Protein AF-A0A7R9KPA0-F1 (afdb_monomer)

Nearest PDB structures (foldseek):
  1k8q-assembly2_B  TM=8.769E-01  e=1.859E-04  Canis lupus familiaris
  6v7n-assembly1_A  TM=8.836E-01  e=4.434E-03  Homo sapiens
  6uh8-assembly1_A  TM=6.939E-01  e=1.800E+00  Petunia x hybrida
  5z7w-assembly1_A  TM=7.682E-01  e=2.204E+00  Striga hermonthica
  5z9h-assembly1_A  TM=7.444E-01  e=2.698E+00  Arabidopsis thaliana

Radius of gyration: 17.91 Å; Cα contacts (8 Å, |Δi|>4): 117; chains: 1; bounding box: 43×28×47 Å

Secondary structure (DSSP, 8-state):
---HHHHHHHHHH---SSSS-HHHHHHHHHH------HHHHHHHHHHHHH-S-BPP--HHHHHHHHHSSSSPPBP-GGG---S--B--EETT-SSS-HHHHHHHHHHSSSPPB---EE-

Organism: NCBI:txid1979941

Structure (mmCIF, N/CA/C/O backbone):
data_AF-A0A7R9KPA0-F1
#
_entry.id   AF-A0A7R9KPA0-F1
#
loop_
_atom_site.group_PDB
_atom_site.id
_atom_site.type_symbol
_atom_site.label_atom_id
_atom_site.label_alt_id
_atom_site.label_comp_id
_atom_site.label_asym_id
_atom_site.label_entity_id
_atom_site.label_seq_id
_atom_site.pdbx_PDB_ins_code
_atom_site.Cartn_x
_atom_site.Cartn_y
_atom_site.Cartn_z
_atom_site.occupancy
_atom_site.B_iso_or_equiv
_atom_site.auth_seq_id
_atom_site.auth_comp_id
_atom_site.auth_asym_id
_atom_site.auth_atom_id
_atom_site.pdbx_PDB_model_num
ATOM 1 N N . MET A 1 1 ? 22.920 8.279 -19.395 1.00 43.22 1 MET A N 1
ATOM 2 C CA . MET A 1 1 ? 23.572 8.209 -18.068 1.00 43.22 1 MET A CA 1
ATOM 3 C C . MET A 1 1 ? 22.538 7.709 -17.075 1.00 43.22 1 MET A C 1
ATOM 5 O O . MET A 1 1 ? 21.472 8.298 -17.030 1.00 43.22 1 MET A O 1
ATOM 9 N N . GLN A 1 2 ? 22.801 6.627 -16.335 1.00 60.22 2 GLN A N 1
ATOM 10 C CA . GLN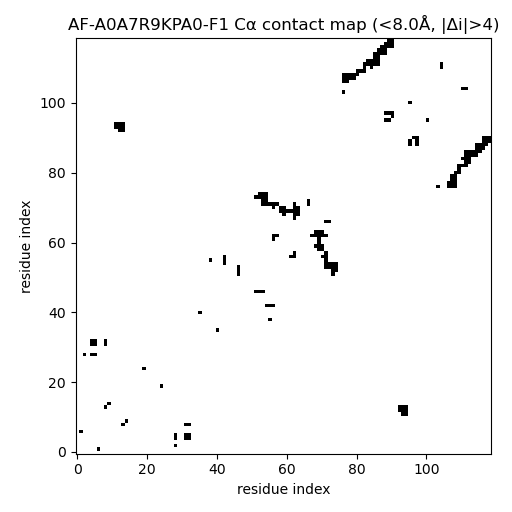 A 1 2 ? 21.875 6.159 -15.295 1.00 60.22 2 GLN A CA 1
ATOM 11 C C . GLN A 1 2 ? 21.988 7.059 -14.063 1.00 60.22 2 GLN A C 1
ATOM 13 O O . GLN A 1 2 ? 22.969 6.977 -13.320 1.00 60.22 2 GLN A O 1
ATOM 18 N N . GLY A 1 3 ? 21.013 7.949 -13.885 1.00 72.25 3 GLY A N 1
ATOM 19 C CA . GLY A 1 3 ? 20.965 8.870 -12.752 1.00 72.25 3 GLY A CA 1
ATOM 20 C C . GLY A 1 3 ? 20.733 8.145 -11.423 1.00 72.25 3 GLY A C 1
ATOM 21 O O . GLY A 1 3 ? 20.195 7.039 -11.373 1.00 72.25 3 GLY A O 1
ATOM 22 N N . PHE A 1 4 ? 21.111 8.786 -10.317 1.00 79.00 4 PHE A N 1
ATOM 23 C CA . PHE A 1 4 ? 20.808 8.307 -8.962 1.00 79.00 4 PHE A CA 1
ATOM 24 C C . PHE A 1 4 ? 19.298 8.076 -8.757 1.00 79.00 4 PHE A C 1
ATOM 26 O O . PHE A 1 4 ? 18.896 7.037 -8.235 1.00 79.00 4 PHE A O 1
ATOM 33 N N . CYS A 1 5 ? 18.465 8.989 -9.268 1.00 77.44 5 CYS A N 1
ATOM 34 C CA . CYS A 1 5 ? 17.003 8.892 -9.258 1.00 77.44 5 CYS A CA 1
ATOM 35 C C . CYS A 1 5 ? 16.483 7.614 -9.925 1.00 77.44 5 CYS A C 1
ATOM 37 O O . CYS A 1 5 ? 15.619 6.938 -9.372 1.00 77.44 5 CYS A O 1
ATOM 39 N N . GLN A 1 6 ? 17.063 7.241 -11.067 1.00 78.88 6 GLN A N 1
ATOM 40 C CA . GLN A 1 6 ? 16.691 6.034 -11.800 1.00 78.88 6 GLN A CA 1
ATOM 41 C C . GLN A 1 6 ? 16.940 4.770 -10.976 1.00 78.88 6 GLN A C 1
ATOM 43 O O . GLN A 1 6 ? 16.103 3.872 -10.923 1.00 78.88 6 GLN A O 1
ATOM 48 N N . LYS A 1 7 ? 18.090 4.712 -10.296 1.00 82.19 7 LYS A N 1
ATOM 49 C CA . LYS A 1 7 ? 18.447 3.575 -9.441 1.00 82.19 7 LYS A CA 1
ATOM 50 C C . LYS A 1 7 ? 17.499 3.450 -8.252 1.00 82.19 7 LYS A C 1
ATOM 52 O O . LYS A 1 7 ? 17.102 2.337 -7.928 1.00 82.19 7 LYS A O 1
ATOM 57 N N . ILE A 1 8 ? 17.106 4.570 -7.640 1.00 81.75 8 ILE A N 1
ATOM 58 C CA . ILE A 1 8 ? 16.093 4.575 -6.573 1.00 81.75 8 ILE A CA 1
ATOM 59 C C . ILE A 1 8 ? 14.754 4.068 -7.106 1.00 81.75 8 ILE A C 1
ATOM 61 O O . ILE A 1 8 ? 14.144 3.199 -6.489 1.00 81.75 8 ILE A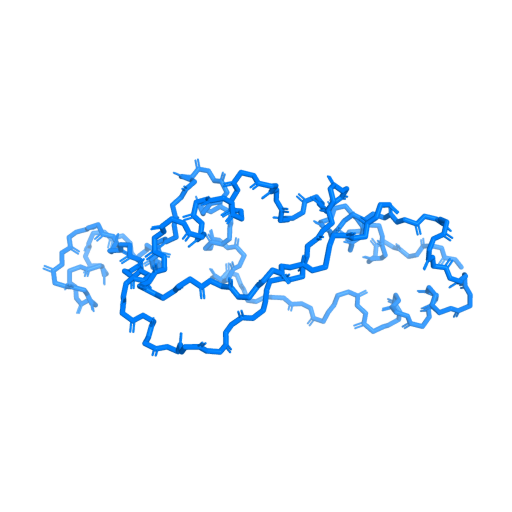 O 1
ATOM 65 N N . PHE A 1 9 ? 14.310 4.588 -8.252 1.00 81.38 9 PHE A N 1
ATOM 66 C CA . PHE A 1 9 ? 13.045 4.189 -8.859 1.00 81.38 9 PHE A CA 1
ATOM 67 C C . PHE A 1 9 ? 12.998 2.675 -9.103 1.00 81.38 9 PHE A C 1
ATOM 69 O O . PHE A 1 9 ? 12.059 2.015 -8.666 1.00 81.38 9 PHE A O 1
ATOM 76 N N . TYR A 1 10 ? 14.046 2.105 -9.697 1.00 83.06 10 TYR A N 1
ATOM 77 C CA . TYR A 1 10 ? 14.125 0.662 -9.933 1.00 83.06 10 TYR A CA 1
ATOM 78 C C . TYR A 1 10 ? 14.291 -0.184 -8.684 1.00 83.06 10 TYR A C 1
ATOM 80 O O . TYR A 1 10 ? 13.779 -1.299 -8.648 1.00 83.06 10 TYR A O 1
ATOM 88 N N . ALA A 1 11 ? 14.974 0.319 -7.659 1.00 84.38 11 ALA A N 1
ATOM 89 C CA . ALA A 1 11 ? 15.080 -0.396 -6.395 1.00 84.38 11 ALA A CA 1
ATOM 90 C C . ALA A 1 11 ? 13.713 -0.549 -5.706 1.00 84.38 11 ALA A C 1
ATOM 92 O O . ALA A 1 11 ? 13.492 -1.542 -5.021 1.00 84.38 11 ALA A O 1
ATOM 93 N N . ILE A 1 12 ? 12.807 0.418 -5.891 1.00 80.81 12 ILE A N 1
ATOM 94 C CA . ILE A 1 12 ? 11.475 0.411 -5.270 1.00 80.81 12 ILE A CA 1
ATOM 95 C C . ILE A 1 12 ? 10.451 -0.319 -6.148 1.00 80.81 12 ILE A C 1
ATOM 97 O O . ILE A 1 12 ? 9.679 -1.125 -5.641 1.00 80.81 12 ILE A O 1
ATOM 101 N N . MET A 1 13 ? 10.430 -0.029 -7.450 1.00 81.38 13 MET A N 1
ATOM 102 C CA . MET A 1 13 ? 9.393 -0.508 -8.374 1.00 81.38 13 MET A CA 1
ATOM 103 C C . MET A 1 13 ? 9.749 -1.839 -9.055 1.00 81.38 13 MET A C 1
ATOM 105 O O . MET A 1 13 ? 8.876 -2.484 -9.628 1.00 81.38 13 MET A O 1
ATOM 109 N N . GLY A 1 14 ? 11.023 -2.242 -9.030 1.00 83.06 14 GLY A N 1
ATOM 110 C CA . GLY A 1 14 ? 11.552 -3.336 -9.843 1.00 83.06 14 GLY A CA 1
ATOM 111 C C . GLY A 1 14 ? 11.997 -2.885 -11.242 1.00 83.06 14 GLY A C 1
ATOM 112 O O . GLY A 1 14 ? 11.710 -1.776 -11.700 1.00 83.06 14 GLY A O 1
ATOM 113 N N . PHE A 1 15 ? 12.743 -3.750 -11.934 1.00 79.56 15 PHE A N 1
ATOM 114 C CA . PHE A 1 15 ? 13.271 -3.494 -13.278 1.00 79.56 15 PHE A CA 1
ATOM 115 C C . PHE A 1 15 ? 13.077 -4.710 -14.188 1.00 79.56 15 PHE A C 1
ATOM 117 O O . PHE A 1 15 ? 13.378 -5.838 -13.800 1.00 79.56 15 PHE A O 1
ATOM 124 N N . SER A 1 16 ? 12.630 -4.475 -15.426 1.00 77.94 16 SER A N 1
ATOM 125 C CA . SER A 1 16 ? 12.529 -5.503 -16.466 1.00 77.94 16 SER A CA 1
ATOM 126 C C . SER A 1 16 ? 13.232 -5.040 -17.739 1.00 77.94 16 SER A C 1
ATOM 128 O O . SER A 1 16 ? 12.692 -4.244 -18.502 1.00 77.94 16 SER A O 1
ATOM 130 N N . ALA A 1 17 ? 14.444 -5.550 -17.978 1.00 76.56 17 ALA A N 1
ATOM 131 C CA . ALA A 1 17 ? 15.220 -5.217 -19.175 1.00 76.56 17 ALA A CA 1
ATOM 132 C C . ALA A 1 17 ? 14.554 -5.701 -20.472 1.00 76.56 17 ALA A C 1
ATOM 134 O O . ALA A 1 17 ? 14.681 -5.057 -21.504 1.00 76.56 17 ALA A O 1
ATOM 135 N N . HIS A 1 18 ? 13.852 -6.837 -20.421 1.00 79.62 18 HIS A N 1
ATOM 136 C CA . HIS A 1 18 ? 13.272 -7.476 -21.605 1.00 79.62 18 HIS A CA 1
ATOM 137 C C . HIS A 1 18 ? 11.993 -6.802 -22.113 1.00 79.62 18 HIS A C 1
ATOM 139 O O . HIS A 1 18 ? 11.680 -6.922 -23.292 1.00 79.62 18 HIS A O 1
ATOM 145 N N . HIS A 1 19 ? 11.268 -6.093 -21.245 1.00 80.94 19 HIS A N 1
ATOM 146 C CA . HIS A 1 19 ? 9.969 -5.494 -21.569 1.00 80.94 19 HIS A CA 1
ATOM 147 C C . HIS A 1 19 ? 9.999 -3.961 -21.600 1.00 80.94 19 HIS A C 1
ATOM 149 O O . HIS A 1 19 ? 8.954 -3.333 -21.756 1.00 80.94 19 HIS A O 1
ATOM 155 N N . MET A 1 20 ? 11.178 -3.348 -21.455 1.00 78.06 20 MET A N 1
ATOM 156 C CA . MET A 1 20 ? 11.357 -1.907 -21.615 1.00 78.06 20 MET A CA 1
ATOM 157 C C . MET A 1 20 ? 12.317 -1.598 -22.752 1.00 78.06 20 MET A C 1
ATOM 159 O O . MET A 1 20 ? 13.492 -1.955 -22.704 1.00 78.06 20 MET A O 1
ATOM 163 N N . ASP A 1 21 ? 11.827 -0.845 -23.733 1.00 82.31 21 ASP A N 1
ATOM 164 C CA . ASP A 1 21 ? 12.696 -0.199 -24.705 1.00 82.31 21 ASP A CA 1
ATOM 165 C C . ASP A 1 21 ? 13.509 0.898 -23.999 1.00 82.31 21 ASP A C 1
ATOM 167 O O . ASP A 1 21 ? 12.988 1.766 -23.287 1.00 82.31 21 ASP A O 1
ATOM 171 N N . TYR A 1 22 ? 14.823 0.833 -24.187 1.00 78.62 22 TYR A N 1
ATOM 172 C CA . TYR A 1 22 ? 15.790 1.713 -23.553 1.00 78.62 22 TYR A CA 1
ATOM 173 C C . TYR A 1 22 ? 15.588 3.189 -23.934 1.00 78.62 22 TYR A C 1
ATOM 175 O O . TYR A 1 22 ? 15.961 4.077 -23.161 1.00 78.62 22 TYR A O 1
ATOM 183 N N . VAL A 1 23 ? 14.951 3.474 -25.075 1.00 82.06 23 VAL A N 1
ATOM 184 C CA . VAL A 1 23 ? 14.582 4.844 -25.461 1.00 82.06 23 VAL A CA 1
ATOM 185 C C . VAL A 1 23 ? 13.492 5.417 -24.547 1.00 82.06 23 VAL A C 1
ATOM 187 O O . VAL A 1 23 ? 13.505 6.603 -24.262 1.00 82.06 23 VAL A O 1
ATOM 190 N N . TYR A 1 24 ? 12.572 4.628 -23.997 1.00 81.88 24 TYR A N 1
ATOM 191 C CA . TYR A 1 24 ? 11.607 5.184 -23.032 1.00 81.88 24 TYR A CA 1
ATOM 192 C C . TYR A 1 24 ? 12.182 5.294 -21.625 1.00 81.88 24 TYR A C 1
ATOM 194 O O . TYR A 1 24 ? 11.701 6.076 -20.810 1.00 81.88 24 TYR A O 1
ATOM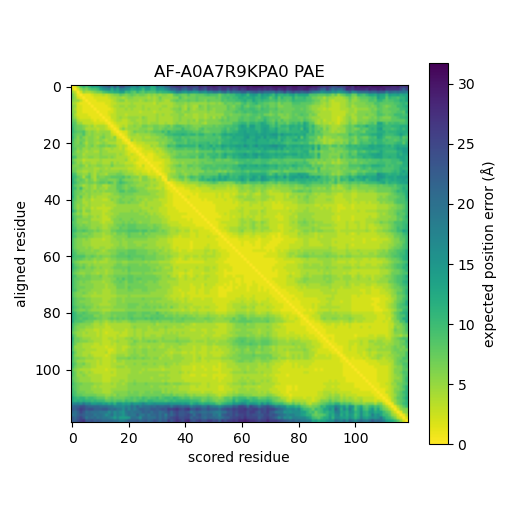 202 N N . ASN A 1 25 ? 13.245 4.547 -21.343 1.00 79.00 25 ASN A N 1
ATOM 203 C CA . ASN A 1 25 ? 13.863 4.528 -20.033 1.00 79.00 25 ASN A CA 1
ATOM 204 C C . ASN A 1 25 ? 14.413 5.904 -19.608 1.00 79.00 25 ASN A C 1
ATOM 206 O O . ASN A 1 25 ? 14.143 6.367 -18.498 1.00 79.00 25 ASN A O 1
ATOM 210 N N . TRP A 1 26 ? 15.155 6.579 -20.492 1.00 78.00 26 TRP A N 1
ATOM 211 C CA . TRP A 1 26 ? 15.685 7.911 -20.180 1.00 78.00 26 TRP A CA 1
ATOM 212 C C . TRP A 1 26 ? 14.553 8.913 -19.937 1.00 78.00 26 TRP A C 1
ATOM 214 O O . TRP A 1 26 ? 14.586 9.631 -18.944 1.00 78.00 26 TRP A O 1
ATOM 224 N N . LEU A 1 27 ? 13.501 8.865 -20.761 1.00 82.69 27 LEU A N 1
ATOM 225 C CA . LEU A 1 27 ? 12.335 9.728 -20.609 1.00 82.69 27 LEU A CA 1
ATOM 226 C C . LEU A 1 27 ? 11.652 9.501 -19.254 1.00 82.69 27 LEU A C 1
ATOM 228 O O . LEU A 1 27 ? 11.380 10.452 -18.530 1.00 82.69 27 LEU A O 1
ATOM 232 N N . ILE A 1 28 ? 11.407 8.244 -18.871 1.00 79.88 28 ILE A N 1
ATOM 233 C CA . ILE A 1 28 ? 10.789 7.910 -17.580 1.00 79.88 28 ILE A CA 1
ATOM 234 C C . ILE A 1 28 ? 11.651 8.422 -16.423 1.00 79.88 28 ILE A C 1
ATOM 236 O O . ILE A 1 28 ? 11.110 9.000 -15.479 1.00 79.88 28 ILE A O 1
ATOM 240 N N . SER A 1 29 ? 12.972 8.243 -16.510 1.00 76.88 29 SER A N 1
ATOM 241 C CA . SER A 1 29 ? 13.917 8.682 -15.481 1.00 76.88 29 SER A CA 1
ATOM 242 C C . SER A 1 29 ? 14.006 10.201 -15.334 1.00 76.88 29 SER A C 1
ATOM 244 O O . SER A 1 29 ? 14.321 10.664 -14.240 1.00 76.88 29 SER A O 1
ATOM 246 N N . ASP A 1 30 ? 13.775 10.968 -16.397 1.00 81.50 30 ASP A N 1
ATOM 247 C CA . ASP A 1 30 ? 13.806 12.433 -16.323 1.00 81.50 30 ASP A CA 1
ATOM 248 C C . ASP A 1 30 ? 12.589 12.985 -15.569 1.00 81.50 30 ASP A C 1
ATOM 250 O O . ASP A 1 30 ? 12.675 14.025 -14.916 1.00 81.50 30 ASP A O 1
ATOM 254 N N . TYR A 1 31 ? 11.466 12.260 -15.597 1.00 80.06 31 TYR A N 1
ATOM 255 C CA . TYR A 1 31 ? 10.250 12.639 -14.878 1.00 80.06 31 TYR A CA 1
ATOM 256 C C . TYR A 1 31 ? 10.082 11.937 -13.525 1.00 80.06 31 TYR A C 1
ATOM 258 O O . TYR A 1 31 ? 9.298 12.415 -12.711 1.00 80.06 31 TYR A O 1
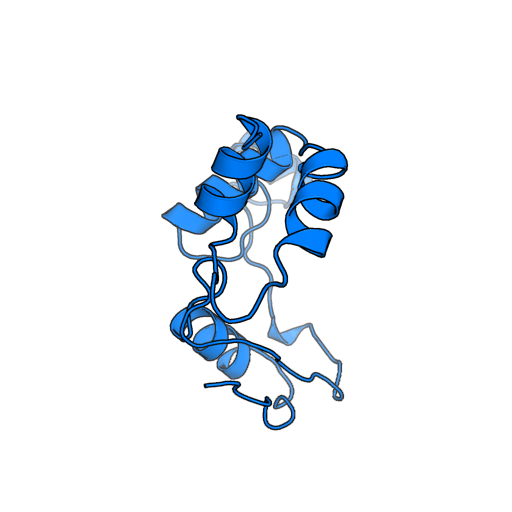ATOM 266 N N . HIS A 1 32 ? 10.780 10.829 -13.251 1.00 78.69 32 HIS A N 1
ATOM 267 C CA . HIS A 1 32 ? 10.574 10.028 -12.039 1.00 78.69 32 HIS A CA 1
ATOM 268 C C . HIS A 1 32 ? 11.853 9.844 -11.204 1.00 78.69 32 HIS A C 1
ATOM 270 O O . HIS A 1 32 ? 12.927 9.588 -11.747 1.00 78.69 32 HIS A O 1
ATOM 276 N N . PRO A 1 33 ? 11.743 9.877 -9.861 1.00 78.81 33 PRO A N 1
ATOM 277 C CA . PRO A 1 33 ? 10.510 10.023 -9.083 1.00 78.81 33 PRO A CA 1
ATOM 278 C C . PRO A 1 33 ? 10.075 11.492 -8.898 1.00 78.81 33 PRO A C 1
ATOM 280 O O . PRO A 1 33 ? 10.897 12.353 -8.607 1.00 78.81 33 PRO A O 1
ATOM 283 N N . ILE A 1 34 ? 8.759 11.754 -8.948 1.00 78.69 34 ILE A N 1
ATOM 284 C CA . ILE A 1 34 ? 8.147 13.086 -8.695 1.00 78.69 34 ILE A CA 1
ATOM 285 C C . ILE A 1 34 ? 8.111 13.428 -7.179 1.00 78.69 34 ILE A C 1
ATOM 287 O O . ILE A 1 34 ? 7.715 14.515 -6.765 1.00 78.69 34 ILE A O 1
ATOM 291 N N . GLY A 1 35 ? 8.599 12.518 -6.327 1.00 81.31 35 GLY A N 1
ATOM 292 C CA . GLY A 1 35 ? 8.672 12.679 -4.873 1.00 81.31 35 GLY A CA 1
ATOM 293 C C . GLY A 1 35 ? 7.401 12.239 -4.137 1.00 81.31 35 GLY A C 1
ATOM 294 O O . GLY A 1 35 ? 6.328 12.090 -4.715 1.00 81.31 35 GLY A O 1
ATOM 295 N N . VAL A 1 36 ? 7.530 12.010 -2.828 1.00 84.50 36 VAL A N 1
ATOM 296 C CA . VAL A 1 36 ? 6.434 11.600 -1.936 1.00 84.50 36 VAL A CA 1
ATOM 297 C C . VAL A 1 36 ? 6.510 12.394 -0.633 1.00 84.50 36 VAL A C 1
ATOM 299 O O . VAL A 1 36 ? 7.596 12.718 -0.153 1.00 84.50 36 VAL A O 1
ATOM 302 N N . ARG A 1 37 ? 5.362 12.721 -0.027 1.00 90.50 37 ARG A N 1
ATOM 303 C CA . ARG A 1 37 ? 5.349 13.337 1.311 1.00 90.50 37 ARG A CA 1
ATOM 304 C C . ARG A 1 37 ? 5.830 12.327 2.357 1.00 90.50 37 ARG A C 1
ATOM 306 O O . ARG A 1 37 ? 5.451 11.160 2.298 1.00 90.50 37 ARG A O 1
ATOM 313 N N . HIS A 1 38 ? 6.557 12.795 3.375 1.00 87.50 38 HIS A N 1
ATOM 314 C CA . HIS A 1 38 ? 7.068 11.956 4.474 1.00 87.50 38 HIS A CA 1
ATOM 315 C C . HIS A 1 38 ? 6.003 11.051 5.111 1.00 87.50 38 HIS A C 1
ATOM 317 O O . HIS A 1 38 ? 6.273 9.887 5.382 1.00 87.50 38 HIS A O 1
ATOM 323 N N . VAL A 1 39 ? 4.781 11.561 5.293 1.00 91.62 39 VAL A N 1
ATOM 324 C CA . VAL A 1 39 ? 3.649 10.795 5.844 1.00 91.62 39 VAL A CA 1
ATOM 325 C C . VAL A 1 39 ? 3.299 9.592 4.963 1.00 91.62 39 VAL A C 1
ATOM 327 O O . VAL A 1 39 ? 3.069 8.508 5.484 1.00 91.62 39 VAL A O 1
ATOM 330 N N . GLY A 1 40 ? 3.305 9.759 3.636 1.00 91.19 40 GLY A N 1
ATOM 331 C CA . GLY A 1 40 ? 3.039 8.672 2.692 1.00 91.19 40 GLY A CA 1
ATOM 332 C C . GLY A 1 40 ? 4.147 7.621 2.696 1.00 91.19 40 GLY A C 1
ATOM 333 O O . GLY A 1 40 ? 3.859 6.431 2.755 1.00 91.19 40 GLY A O 1
ATOM 334 N N . GLY A 1 41 ? 5.412 8.056 2.722 1.00 89.31 41 GLY A N 1
ATOM 335 C CA . GLY A 1 41 ? 6.552 7.141 2.837 1.00 89.31 41 GLY A CA 1
ATOM 336 C C . GLY A 1 41 ? 6.551 6.350 4.151 1.00 89.31 41 GLY A C 1
ATOM 337 O O . GLY A 1 41 ? 6.769 5.141 4.142 1.00 89.31 41 GLY A O 1
ATOM 338 N N . HIS A 1 42 ? 6.245 7.006 5.275 1.00 90.75 42 HIS A N 1
ATOM 339 C CA . HIS A 1 42 ? 6.138 6.340 6.575 1.00 90.75 42 HIS A CA 1
ATOM 340 C C . HIS A 1 42 ? 4.956 5.366 6.624 1.00 90.75 42 HIS A C 1
ATOM 342 O O . HIS A 1 42 ? 5.119 4.247 7.097 1.00 90.75 42 HIS A O 1
ATOM 348 N N . LEU A 1 43 ? 3.793 5.754 6.082 1.00 93.69 43 LEU A N 1
ATOM 349 C CA . LEU A 1 43 ? 2.640 4.860 5.958 1.00 93.69 43 LEU A CA 1
ATOM 350 C C . LEU A 1 43 ? 3.009 3.587 5.197 1.00 93.69 43 LEU A C 1
ATOM 352 O O . LEU A 1 43 ? 2.752 2.486 5.676 1.00 93.69 43 LEU A O 1
ATOM 356 N N . PHE A 1 44 ? 3.636 3.756 4.033 1.00 90.31 44 PHE A N 1
ATOM 357 C CA . PHE A 1 44 ? 4.038 2.648 3.183 1.00 90.31 44 PHE A CA 1
ATOM 358 C C . PHE A 1 44 ? 5.024 1.715 3.902 1.00 90.31 44 PHE A C 1
ATOM 360 O O . PHE A 1 44 ? 4.813 0.505 3.936 1.00 90.31 44 PHE A O 1
ATOM 367 N N . ALA A 1 45 ? 6.046 2.265 4.567 1.00 90.06 45 ALA A N 1
ATOM 368 C CA . ALA A 1 45 ? 6.990 1.474 5.356 1.00 90.06 45 ALA A CA 1
ATOM 369 C C . ALA A 1 45 ? 6.302 0.692 6.490 1.00 90.06 45 ALA A C 1
ATOM 371 O O . ALA A 1 45 ? 6.578 -0.492 6.678 1.00 90.06 45 ALA A O 1
ATOM 372 N N . THR A 1 46 ? 5.371 1.318 7.213 1.00 89.88 46 THR A N 1
ATOM 373 C CA . THR A 1 46 ? 4.603 0.635 8.261 1.00 89.88 46 THR A CA 1
ATOM 374 C C . THR A 1 46 ? 3.776 -0.512 7.682 1.00 89.88 46 THR A C 1
ATOM 376 O O . THR A 1 46 ? 3.819 -1.608 8.231 1.00 89.88 46 THR A O 1
ATOM 379 N N . GLN A 1 47 ? 3.089 -0.312 6.554 1.00 91.19 47 GLN A N 1
ATOM 380 C CA . GLN A 1 47 ? 2.302 -1.364 5.893 1.00 91.19 47 GLN A CA 1
ATOM 381 C C . GLN A 1 47 ? 3.177 -2.534 5.415 1.00 91.19 47 GLN A C 1
ATOM 383 O O . GLN A 1 47 ? 2.783 -3.694 5.550 1.00 91.19 47 GLN A O 1
ATOM 388 N N . LEU A 1 48 ? 4.393 -2.255 4.932 1.00 88.50 48 LEU A N 1
ATOM 389 C CA . LEU A 1 48 ? 5.359 -3.297 4.571 1.00 88.50 48 LEU A CA 1
ATOM 390 C C 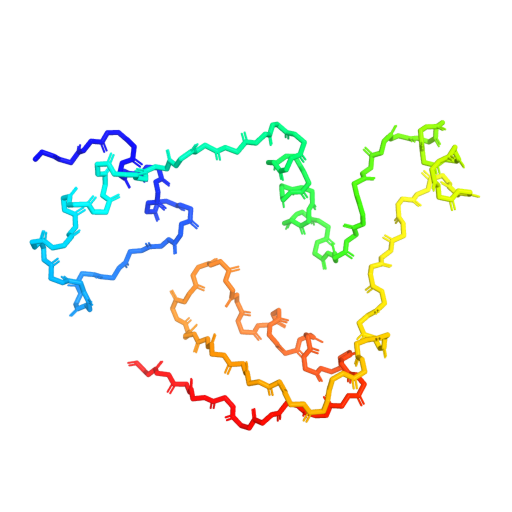. LEU A 1 48 ? 5.780 -4.157 5.770 1.00 88.50 48 LEU A C 1
ATOM 392 O O . LEU A 1 48 ? 6.024 -5.353 5.584 1.00 88.50 48 LEU A O 1
ATOM 396 N N . ILE A 1 49 ? 5.863 -3.567 6.968 1.00 89.12 49 ILE A N 1
ATOM 397 C CA . ILE A 1 49 ? 6.249 -4.247 8.213 1.00 89.12 49 ILE A CA 1
ATOM 398 C C . ILE A 1 49 ? 5.064 -5.009 8.815 1.00 89.12 49 ILE A C 1
ATOM 400 O O . ILE A 1 49 ? 5.203 -6.177 9.171 1.00 89.12 49 ILE A O 1
ATOM 404 N N . THR A 1 50 ? 3.897 -4.371 8.930 1.00 89.25 50 THR A N 1
ATOM 405 C CA . THR A 1 50 ? 2.714 -4.952 9.589 1.00 89.25 50 THR A 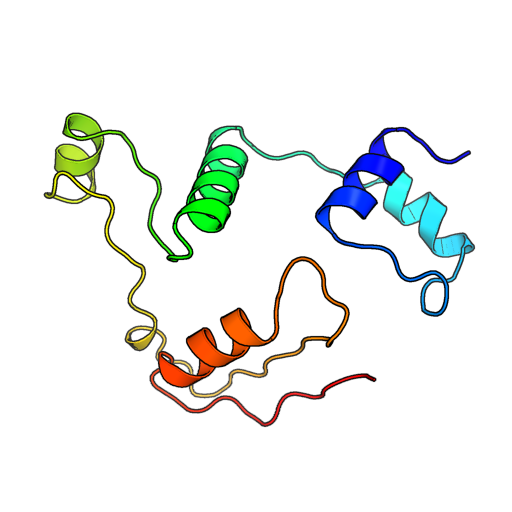CA 1
ATOM 406 C C . THR A 1 50 ? 1.951 -5.934 8.707 1.00 89.25 50 THR A C 1
ATOM 408 O O . THR A 1 50 ? 1.160 -6.719 9.232 1.00 89.25 50 THR A O 1
ATOM 411 N N . LYS A 1 51 ? 2.166 -5.887 7.383 1.00 88.69 51 LYS A N 1
ATOM 412 C CA . LYS A 1 51 ? 1.434 -6.670 6.372 1.00 88.69 51 LYS A CA 1
ATOM 413 C C . LYS A 1 51 ? -0.083 -6.472 6.443 1.00 88.69 51 LYS A C 1
ATOM 415 O O . LYS A 1 51 ? -0.848 -7.389 6.158 1.00 88.69 51 LYS A O 1
ATOM 420 N N . ARG A 1 52 ? -0.519 -5.279 6.854 1.00 87.94 52 ARG A N 1
ATOM 421 C CA . ARG A 1 52 ? -1.935 -4.931 7.026 1.00 87.94 52 ARG A CA 1
ATOM 422 C C . ARG A 1 52 ? -2.241 -3.587 6.367 1.00 87.94 52 ARG A C 1
ATOM 424 O O . ARG A 1 52 ? -1.487 -2.633 6.578 1.00 87.94 52 ARG A O 1
ATOM 431 N N . PRO A 1 53 ? -3.347 -3.467 5.613 1.00 91.00 53 PRO A N 1
ATOM 432 C CA . PRO A 1 53 ? -3.760 -2.205 5.014 1.00 91.00 53 PRO A CA 1
ATOM 433 C C . PRO A 1 53 ? -4.420 -1.318 6.079 1.00 91.00 53 PRO A C 1
ATOM 435 O O . PRO A 1 53 ? -5.641 -1.209 6.160 1.00 91.00 53 PRO A O 1
ATOM 438 N N . THR A 1 54 ? -3.612 -0.684 6.926 1.00 94.06 54 THR A N 1
ATOM 439 C CA . THR A 1 54 ? -4.090 0.222 7.980 1.00 94.06 54 THR A CA 1
ATOM 440 C C . THR A 1 54 ? -4.082 1.677 7.534 1.00 94.06 54 THR A C 1
ATOM 442 O O . THR A 1 54 ? -3.345 2.073 6.622 1.00 94.06 54 THR A O 1
ATOM 445 N N . LYS A 1 55 ? -4.867 2.505 8.230 1.00 94.31 55 LYS A N 1
ATOM 446 C CA . LYS A 1 55 ? -4.708 3.966 8.195 1.00 94.31 55 LYS A CA 1
ATOM 447 C C . LYS A 1 55 ? -3.366 4.388 8.812 1.00 94.31 55 LYS A C 1
ATOM 449 O O . LYS A 1 55 ? -2.684 3.597 9.462 1.00 94.31 55 LYS A O 1
ATOM 454 N N . PHE A 1 56 ? -2.992 5.652 8.612 1.00 94.38 56 PHE A N 1
ATOM 455 C CA . PHE A 1 56 ? -1.784 6.218 9.212 1.00 94.38 56 PHE A CA 1
ATOM 456 C C . PHE A 1 56 ? -1.878 6.255 10.735 1.00 94.38 56 PHE A C 1
ATOM 458 O O . PHE A 1 56 ? -2.903 6.674 11.278 1.00 94.38 56 PHE A O 1
ATOM 465 N N . ASP A 1 57 ? -0.795 5.850 11.394 1.00 93.94 57 ASP A N 1
ATOM 466 C CA . ASP A 1 57 ? -0.658 5.883 12.844 1.00 93.94 57 ASP A CA 1
ATOM 467 C C . ASP A 1 57 ? -0.192 7.273 13.306 1.00 93.94 57 ASP A C 1
ATOM 469 O O . ASP A 1 57 ? 0.963 7.663 13.128 1.00 93.94 57 ASP A O 1
ATOM 473 N N . PHE A 1 58 ? -1.101 8.037 13.912 1.00 94.31 58 PHE A N 1
ATOM 474 C CA . PHE A 1 58 ? -0.820 9.348 14.500 1.00 94.31 58 PHE A CA 1
ATOM 475 C C . PHE A 1 58 ? -0.365 9.262 15.965 1.00 94.31 58 PHE A C 1
ATOM 477 O O . PHE A 1 58 ? -0.359 10.286 16.655 1.00 94.31 58 PHE A O 1
ATOM 484 N N . ARG A 1 59 ? 0.028 8.067 16.431 1.00 92.81 59 ARG A N 1
ATOM 485 C CA . ARG A 1 59 ? 0.191 7.698 17.844 1.00 92.81 59 ARG A CA 1
ATOM 486 C C . ARG A 1 59 ? -1.140 7.747 18.590 1.00 92.81 59 ARG A C 1
ATOM 488 O O . ARG A 1 59 ? -2.128 8.288 18.104 1.00 92.81 59 ARG A O 1
ATOM 495 N N . GLU A 1 60 ? -1.157 7.195 19.795 1.00 96.00 60 GLU A N 1
ATOM 496 C CA . GLU A 1 60 ? -2.369 6.991 20.593 1.00 96.00 60 GLU A CA 1
ATOM 497 C C . GLU A 1 60 ? -3.284 8.224 20.672 1.00 96.00 60 GLU A C 1
ATOM 499 O O . GLU A 1 60 ? -4.440 8.159 20.257 1.00 96.00 60 GLU A O 1
ATOM 504 N N . SER A 1 61 ? -2.767 9.374 21.118 1.00 97.12 61 SER A N 1
ATOM 505 C CA . SER A 1 61 ? -3.567 10.601 21.240 1.00 97.12 61 SER A CA 1
ATOM 506 C C . SER A 1 61 ? -4.102 11.089 19.891 1.00 97.12 61 SER A C 1
ATOM 508 O O . SER A 1 61 ? -5.265 11.479 19.778 1.00 97.12 61 SER A O 1
ATOM 510 N N . GLY 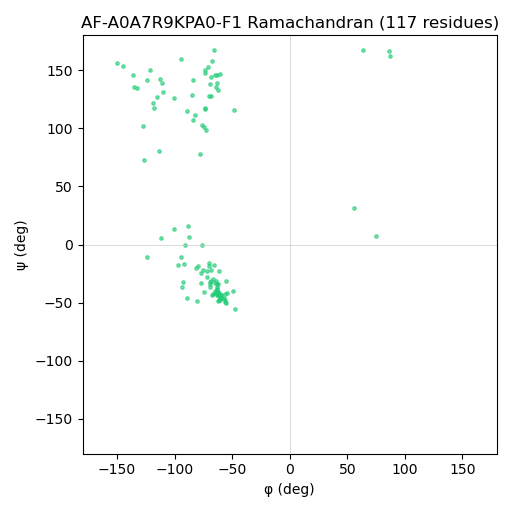A 1 62 ? -3.280 11.027 18.842 1.00 96.88 62 GLY A N 1
ATOM 511 C CA . GLY A 1 62 ? -3.672 11.422 17.495 1.00 96.88 62 GLY A CA 1
ATOM 512 C C . GLY A 1 62 ? -4.696 10.479 16.863 1.00 96.88 62 GLY A C 1
ATOM 513 O O . GLY A 1 62 ? -5.562 10.949 16.118 1.00 96.88 62 GLY A O 1
ATOM 514 N N . ASN A 1 63 ? -4.620 9.183 17.173 1.00 97.44 63 ASN A N 1
ATOM 515 C CA . ASN A 1 63 ? -5.544 8.152 16.707 1.00 97.44 63 ASN A CA 1
ATOM 516 C C . ASN A 1 63 ? -6.884 8.238 17.433 1.00 97.44 63 ASN A C 1
ATOM 518 O O . ASN A 1 63 ? -7.917 8.165 16.776 1.00 97.44 63 ASN A O 1
ATOM 522 N N . ILE A 1 64 ? -6.896 8.484 18.746 1.00 98.06 64 ILE A N 1
ATOM 523 C CA . ILE A 1 64 ? -8.142 8.699 19.493 1.00 98.06 64 ILE A CA 1
ATOM 524 C C . ILE A 1 64 ? -8.898 9.896 18.908 1.00 98.06 64 ILE A C 1
ATOM 526 O O . ILE A 1 64 ? -10.086 9.784 18.618 1.00 98.06 64 ILE A O 1
ATOM 530 N N . VAL A 1 65 ? -8.207 11.009 18.640 1.00 98.12 65 VAL A N 1
ATOM 531 C CA . VAL A 1 65 ? -8.832 12.207 18.051 1.00 98.12 65 VAL A CA 1
ATOM 532 C C . VAL A 1 65 ? -9.385 11.948 16.642 1.00 98.12 65 VAL A C 1
ATOM 534 O O . VAL A 1 65 ? -10.432 12.482 16.290 1.00 98.12 65 VAL A O 1
ATOM 537 N N . ARG A 1 66 ? -8.693 11.157 15.812 1.00 96.94 66 ARG A N 1
ATOM 538 C CA . ARG A 1 66 ? -9.060 10.963 14.393 1.00 96.94 66 ARG A CA 1
ATOM 539 C C . ARG A 1 66 ? -9.972 9.772 14.131 1.00 96.94 66 ARG A C 1
ATOM 541 O O . ARG A 1 66 ? -10.742 9.793 13.175 1.00 96.94 66 ARG A O 1
ATOM 548 N N . TYR A 1 67 ? -9.826 8.716 14.917 1.00 96.69 67 TYR A N 1
ATOM 549 C CA . TYR A 1 67 ? -10.442 7.411 14.692 1.00 96.69 67 TYR A CA 1
ATOM 550 C C . TYR A 1 67 ? -11.289 6.947 15.879 1.00 96.69 67 TYR A C 1
ATOM 552 O O . TYR A 1 67 ? -11.994 5.955 15.743 1.00 96.69 67 TYR A O 1
ATOM 560 N N . GLY A 1 68 ? -11.223 7.622 17.032 1.00 97.56 68 GLY A N 1
ATOM 561 C CA . GLY A 1 68 ? -11.929 7.213 18.250 1.00 97.56 68 GLY A CA 1
ATOM 562 C C . GLY A 1 68 ? -11.307 6.011 18.970 1.00 97.56 68 GLY A C 1
ATOM 563 O O . GLY A 1 68 ? -11.897 5.502 19.916 1.00 97.56 68 GLY A O 1
ATOM 564 N N . GLN A 1 69 ? -10.129 5.550 18.542 1.00 97.06 69 GLN A N 1
ATOM 565 C CA . GLN A 1 69 ? -9.442 4.374 19.087 1.00 97.06 69 GLN A CA 1
ATOM 566 C C . GLN A 1 69 ? -7.916 4.577 19.084 1.00 97.06 69 GLN A C 1
ATOM 568 O O . GLN A 1 69 ? -7.416 5.334 18.253 1.00 97.06 69 GLN A O 1
ATOM 573 N N . PRO A 1 70 ? -7.155 3.915 19.978 1.00 96.81 70 PRO A N 1
ATOM 574 C CA . PRO A 1 70 ? -5.713 4.152 20.134 1.00 96.81 70 PRO A CA 1
ATOM 575 C C . PRO A 1 70 ? -4.858 3.606 18.979 1.00 96.81 70 PRO A C 1
ATOM 577 O O . PRO A 1 70 ? -3.756 4.099 18.743 1.00 96.81 70 PRO A O 1
ATOM 580 N N . VAL A 1 71 ? -5.363 2.616 18.239 1.00 94.81 71 VAL A N 1
ATOM 581 C CA . VAL A 1 71 ? -4.669 1.937 17.130 1.00 94.81 71 VAL A CA 1
ATOM 582 C C . VAL A 1 71 ? -5.346 2.309 15.808 1.00 94.81 71 VAL A C 1
ATOM 584 O O . VAL A 1 71 ? -6.578 2.341 15.771 1.00 94.81 71 VAL A O 1
ATOM 587 N N . PRO A 1 72 ? -4.613 2.578 14.711 1.00 95.38 72 PRO A N 1
ATOM 588 C CA . PRO A 1 72 ? -5.239 2.881 13.428 1.00 95.38 72 PRO A CA 1
ATOM 589 C C . PRO A 1 72 ? -6.072 1.689 12.926 1.00 95.38 72 PRO A C 1
ATOM 591 O O . PRO A 1 72 ? -5.583 0.559 12.927 1.00 95.38 72 PRO A O 1
ATOM 594 N N . PRO A 1 73 ? -7.317 1.910 12.474 1.00 95.75 73 PRO A N 1
ATOM 595 C CA . PRO A 1 73 ? -8.136 0.829 11.947 1.00 95.75 73 PRO A CA 1
ATOM 596 C C . PRO A 1 73 ? -7.607 0.342 10.591 1.00 95.75 73 PRO A C 1
ATOM 598 O O . PRO A 1 73 ? -7.009 1.105 9.820 1.00 95.75 73 PRO A O 1
ATOM 601 N N . GLU A 1 74 ? -7.872 -0.927 10.292 1.00 95.25 74 GLU A N 1
ATOM 602 C CA . GLU A 1 74 ? -7.690 -1.504 8.960 1.00 95.25 74 GLU A CA 1
ATOM 603 C C . GLU A 1 74 ? -8.773 -1.015 7.995 1.00 95.25 74 GLU A C 1
ATOM 605 O O . GLU A 1 74 ? -9.897 -0.696 8.394 1.00 95.25 74 GLU A O 1
ATOM 610 N N . TYR A 1 75 ? -8.430 -0.930 6.711 1.00 94.12 75 TYR A N 1
ATOM 611 C CA . TYR A 1 75 ? -9.413 -0.692 5.664 1.00 94.12 75 TYR A CA 1
ATOM 612 C C . TYR A 1 75 ? -10.239 -1.960 5.441 1.00 94.12 75 TYR A C 1
ATOM 614 O O . TYR A 1 75 ? -9.715 -2.986 5.015 1.00 94.12 75 TYR A O 1
ATOM 622 N N . ASP A 1 76 ? -11.544 -1.872 5.687 1.00 94.62 76 ASP A N 1
ATOM 623 C CA . ASP A 1 76 ? -12.479 -2.953 5.388 1.00 94.62 76 ASP A CA 1
ATOM 624 C C . ASP A 1 76 ? -12.734 -3.038 3.876 1.00 94.62 76 ASP A C 1
ATOM 626 O O . ASP A 1 76 ? -13.506 -2.263 3.305 1.00 94.62 76 ASP A O 1
ATOM 630 N N . LEU A 1 77 ? -12.080 -3.997 3.221 1.00 93.88 77 LEU A N 1
ATOM 631 C CA . LEU A 1 77 ? -12.190 -4.226 1.779 1.00 93.88 77 LEU A CA 1
ATOM 632 C C . LEU A 1 77 ? -13.592 -4.694 1.350 1.00 93.88 77 LEU A C 1
ATOM 634 O O . LEU A 1 77 ? -13.951 -4.532 0.181 1.00 93.88 77 LEU A O 1
ATOM 638 N N . SER A 1 78 ? -14.423 -5.191 2.274 1.00 94.88 78 SER A N 1
ATOM 639 C CA . SER A 1 78 ? -15.807 -5.581 1.974 1.00 94.88 78 SER A CA 1
ATOM 640 C C . SER A 1 78 ? -16.710 -4.374 1.680 1.00 94.88 78 SER A C 1
ATOM 642 O O . SER A 1 78 ? -17.749 -4.503 1.026 1.00 94.88 78 SER A O 1
ATOM 644 N N . THR A 1 79 ? -16.287 -3.174 2.089 1.00 96.06 79 THR A N 1
ATOM 645 C CA . THR A 1 79 ? -16.985 -1.916 1.780 1.00 96.06 79 THR A CA 1
ATOM 646 C C . THR A 1 79 ? -16.884 -1.531 0.301 1.00 96.06 79 THR A C 1
ATOM 648 O O . THR A 1 79 ? -17.678 -0.719 -0.184 1.00 96.06 79 THR A O 1
ATOM 651 N N . ILE A 1 80 ? -15.952 -2.135 -0.448 1.00 94.81 80 ILE A N 1
ATOM 652 C CA . ILE A 1 80 ? -15.800 -1.926 -1.889 1.00 94.81 80 ILE A CA 1
ATOM 653 C C . ILE A 1 80 ? -16.958 -2.623 -2.616 1.00 94.81 80 ILE A C 1
ATOM 655 O O . ILE A 1 80 ? -16.941 -3.823 -2.879 1.00 94.81 80 ILE A O 1
ATOM 659 N N . ASN A 1 81 ? -17.976 -1.839 -2.977 1.00 95.56 81 ASN A N 1
ATOM 660 C CA . ASN A 1 81 ? -19.204 -2.332 -3.610 1.00 95.56 81 ASN A CA 1
ATOM 661 C C . ASN A 1 81 ? -19.140 -2.424 -5.148 1.00 95.56 81 ASN A C 1
ATOM 663 O O . ASN A 1 81 ? -20.159 -2.690 -5.784 1.00 95.56 81 ASN A O 1
ATOM 667 N N . SER A 1 82 ? -17.979 -2.193 -5.767 1.00 92.62 82 SER A N 1
ATOM 668 C CA . SER A 1 82 ? -17.853 -2.295 -7.225 1.00 92.62 82 SER A CA 1
ATOM 669 C C . SER A 1 82 ? -17.943 -3.752 -7.678 1.00 92.62 82 SER A C 1
ATOM 671 O O . SER A 1 82 ? -17.200 -4.609 -7.208 1.00 92.62 82 SER A O 1
ATOM 673 N N . THR A 1 83 ? -18.824 -4.021 -8.638 1.00 92.31 83 THR A N 1
ATOM 674 C CA . THR A 1 83 ? -18.968 -5.330 -9.296 1.00 92.31 83 THR A CA 1
ATOM 675 C C . THR A 1 83 ? -18.093 -5.460 -10.546 1.00 92.31 83 THR A C 1
ATOM 677 O O . THR A 1 83 ? -18.099 -6.494 -11.213 1.00 92.31 83 THR A O 1
ATOM 680 N N . ASN A 1 84 ? -17.338 -4.413 -10.891 1.00 92.19 84 ASN A N 1
ATOM 681 C CA . ASN A 1 84 ? -16.524 -4.362 -12.098 1.00 92.19 84 ASN A CA 1
ATOM 682 C C . ASN A 1 84 ? -15.073 -4.005 -11.762 1.00 92.19 84 ASN A C 1
ATOM 684 O O . ASN A 1 84 ? -14.616 -2.892 -12.010 1.00 92.19 84 ASN A O 1
ATOM 688 N N . ILE A 1 85 ? -14.365 -4.966 -11.167 1.00 91.75 85 ILE A N 1
ATOM 689 C CA . ILE A 1 85 ? -12.942 -4.858 -10.836 1.00 91.75 85 ILE A CA 1
ATOM 690 C C . ILE A 1 85 ? -12.169 -5.885 -11.665 1.00 91.75 85 ILE A C 1
ATOM 692 O O . ILE A 1 85 ? -12.476 -7.081 -11.636 1.00 91.75 85 ILE A O 1
ATOM 696 N N . ALA A 1 86 ? -11.151 -5.414 -12.382 1.00 91.12 86 ALA A N 1
ATOM 697 C CA . ALA A 1 86 ? -10.141 -6.245 -13.023 1.00 91.12 86 ALA A CA 1
ATOM 698 C C . ALA A 1 86 ? -8.808 -6.051 -12.291 1.00 91.12 86 ALA A C 1
ATOM 700 O O . ALA A 1 86 ? -8.404 -4.918 -12.040 1.00 91.12 86 ALA A O 1
ATOM 701 N N . LEU A 1 87 ? -8.141 -7.153 -11.943 1.00 89.62 87 LEU A N 1
ATOM 702 C CA . LEU A 1 87 ? -6.802 -7.124 -11.354 1.00 89.62 87 LEU A CA 1
ATOM 703 C C . LEU A 1 87 ? -5.779 -7.446 -12.440 1.00 89.62 87 LEU A C 1
ATOM 705 O O . LEU A 1 87 ? -5.893 -8.477 -13.103 1.00 89.62 87 LEU A O 1
ATOM 709 N N . ILE A 1 88 ? -4.790 -6.572 -12.605 1.00 89.50 88 ILE A N 1
ATOM 710 C CA . ILE A 1 88 ? -3.663 -6.755 -13.521 1.00 89.50 88 ILE A CA 1
ATOM 711 C C . ILE A 1 88 ? -2.414 -6.782 -12.651 1.00 89.50 88 ILE A C 1
ATOM 713 O O . ILE A 1 88 ? -2.142 -5.818 -11.941 1.00 89.50 88 ILE A O 1
ATOM 717 N N . TYR A 1 89 ? -1.708 -7.905 -12.659 1.00 89.44 89 TYR A N 1
ATOM 718 C CA . TYR A 1 89 ? -0.517 -8.128 -11.848 1.00 89.44 89 TYR A CA 1
ATOM 719 C C . TYR A 1 89 ? 0.411 -9.100 -12.576 1.00 89.44 89 TYR A C 1
ATOM 721 O O . TYR A 1 89 ? -0.036 -9.889 -13.416 1.00 89.44 89 TYR A O 1
ATOM 729 N N . ALA A 1 90 ? 1.698 -9.037 -12.252 1.00 86.12 90 ALA A N 1
ATOM 730 C CA . ALA A 1 90 ? 2.723 -9.894 -12.827 1.00 86.12 90 ALA A CA 1
ATOM 731 C C . ALA A 1 90 ? 3.424 -10.688 -11.723 1.00 86.12 90 ALA A C 1
ATOM 733 O O . ALA A 1 90 ? 3.531 -10.231 -10.588 1.00 86.12 90 ALA A O 1
ATOM 734 N N . ALA A 1 91 ? 3.912 -11.884 -12.052 1.00 85.62 91 ALA A N 1
ATOM 735 C CA . ALA A 1 91 ? 4.589 -12.736 -11.072 1.00 85.62 91 ALA A CA 1
ATOM 736 C C . ALA A 1 91 ? 5.945 -12.169 -10.615 1.00 85.62 91 ALA A C 1
ATOM 738 O O . ALA A 1 91 ? 6.433 -12.528 -9.548 1.00 85.62 91 ALA A O 1
ATOM 739 N N . ASN A 1 92 ? 6.548 -11.296 -11.423 1.00 84.81 92 ASN A N 1
ATOM 740 C CA . ASN A 1 92 ? 7.816 -10.624 -11.152 1.00 84.81 92 ASN A CA 1
ATOM 741 C C . ASN A 1 92 ? 7.645 -9.181 -10.641 1.00 84.81 92 ASN A C 1
ATOM 743 O O . ASN A 1 92 ? 8.625 -8.436 -10.629 1.00 84.81 92 ASN A O 1
ATOM 747 N N . ASP A 1 93 ? 6.435 -8.776 -10.243 1.00 86.56 93 ASP A N 1
ATOM 748 C CA . ASP A 1 93 ? 6.194 -7.472 -9.625 1.00 86.56 93 ASP A CA 1
ATOM 749 C C . ASP A 1 93 ? 6.743 -7.476 -8.188 1.00 86.56 93 ASP A C 1
ATOM 751 O O . ASP A 1 93 ? 6.308 -8.255 -7.341 1.00 86.56 93 ASP A O 1
ATOM 755 N N . TRP A 1 94 ? 7.740 -6.630 -7.919 1.00 86.38 94 TRP A N 1
ATOM 756 C CA . TRP A 1 94 ? 8.392 -6.553 -6.606 1.00 86.38 94 TRP A CA 1
ATOM 757 C C . TRP A 1 94 ? 7.533 -5.841 -5.562 1.00 86.38 94 TRP A C 1
ATOM 759 O O . TRP A 1 94 ? 7.756 -6.014 -4.362 1.00 86.38 94 TRP A O 1
ATOM 769 N N . LEU A 1 95 ? 6.581 -5.025 -6.012 1.00 86.62 95 LEU A N 1
ATOM 770 C CA . LEU A 1 95 ? 5.732 -4.214 -5.155 1.00 86.62 95 LEU A CA 1
ATOM 771 C C . LEU A 1 95 ? 4.414 -4.927 -4.835 1.00 86.62 95 LEU A C 1
ATOM 773 O O . LEU A 1 95 ? 3.923 -4.813 -3.713 1.00 86.62 95 LEU A O 1
ATOM 777 N N . ASN A 1 96 ? 3.862 -5.664 -5.803 1.00 87.19 96 ASN A N 1
ATOM 778 C CA . ASN A 1 96 ? 2.584 -6.370 -5.681 1.00 87.19 96 ASN A CA 1
ATOM 779 C C . ASN A 1 96 ? 2.774 -7.894 -5.717 1.00 87.19 96 ASN A C 1
ATOM 781 O O . ASN A 1 96 ? 2.533 -8.539 -6.740 1.00 87.19 96 ASN A O 1
ATOM 785 N N . ASP A 1 97 ? 3.165 -8.483 -4.585 1.00 87.38 97 ASP A N 1
ATOM 786 C CA 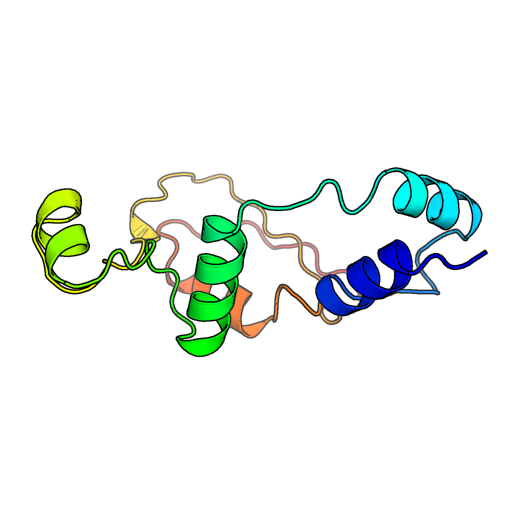. ASP A 1 97 ? 3.328 -9.936 -4.479 1.00 87.38 97 ASP A CA 1
ATOM 787 C C . ASP A 1 97 ? 1.988 -10.668 -4.697 1.00 87.38 97 ASP A C 1
ATOM 789 O O . ASP A 1 97 ? 0.910 -10.219 -4.289 1.00 87.38 97 ASP A O 1
ATOM 793 N N . ILE A 1 98 ? 2.047 -11.853 -5.312 1.00 90.38 98 ILE A N 1
ATOM 794 C CA . ILE A 1 98 ? 0.875 -12.699 -5.584 1.00 90.38 98 ILE A CA 1
ATOM 795 C C . ILE A 1 98 ? 0.079 -13.000 -4.301 1.00 90.38 98 ILE A C 1
ATOM 797 O O . ILE A 1 98 ? -1.147 -13.140 -4.358 1.00 90.38 98 ILE A O 1
ATOM 801 N N . LYS A 1 99 ? 0.735 -13.084 -3.138 1.00 90.25 99 LYS A N 1
ATOM 802 C CA . LYS A 1 99 ? 0.079 -13.291 -1.837 1.00 90.25 99 LYS A CA 1
ATOM 803 C C . LYS A 1 99 ? -0.818 -12.119 -1.452 1.00 90.25 99 LYS A C 1
ATOM 805 O O . LYS A 1 99 ? -1.935 -12.352 -0.989 1.00 90.25 99 LYS A O 1
ATOM 810 N N . ASP A 1 100 ? -0.374 -10.890 -1.690 1.00 90.06 100 ASP A N 1
ATOM 811 C CA . ASP A 1 100 ? -1.158 -9.687 -1.393 1.00 90.06 100 ASP A CA 1
ATOM 812 C C . ASP A 1 100 ? -2.361 -9.587 -2.343 1.00 90.06 100 ASP A C 1
ATOM 814 O O . ASP A 1 100 ? -3.478 -9.264 -1.930 1.00 90.06 100 ASP A O 1
ATOM 818 N N . ILE A 1 101 ? -2.180 -9.991 -3.605 1.00 91.25 101 ILE A N 1
ATOM 819 C CA . ILE A 1 101 ? -3.279 -10.127 -4.570 1.00 91.25 101 ILE A CA 1
ATOM 820 C C . ILE A 1 101 ? -4.285 -11.198 -4.128 1.00 91.25 101 ILE A C 1
ATOM 822 O O . ILE A 1 101 ? -5.497 -10.990 -4.230 1.00 91.25 101 ILE A O 1
ATOM 826 N N . ALA A 1 102 ? -3.818 -12.343 -3.628 1.00 91.44 102 ALA A N 1
ATOM 827 C CA . ALA A 1 102 ? -4.695 -13.389 -3.110 1.00 91.44 102 ALA A CA 1
ATOM 828 C C . ALA A 1 102 ? -5.491 -12.899 -1.889 1.00 91.44 102 ALA A C 1
ATOM 830 O O . ALA A 1 102 ? -6.705 -13.106 -1.837 1.00 91.44 102 ALA A O 1
ATOM 831 N N . TYR A 1 103 ? -4.838 -12.187 -0.965 1.00 91.50 103 TYR A N 1
ATOM 832 C CA . TYR A 1 103 ? -5.496 -11.539 0.170 1.00 91.50 103 TYR A CA 1
ATOM 833 C C . TYR A 1 103 ? -6.596 -10.578 -0.300 1.00 91.50 103 TYR A C 1
ATOM 835 O O . TYR A 1 103 ? -7.740 -10.697 0.144 1.00 91.50 103 TYR A O 1
ATOM 843 N N . LEU A 1 104 ? -6.290 -9.693 -1.256 1.00 92.12 104 LEU A N 1
ATOM 844 C CA . LEU A 1 104 ? -7.259 -8.752 -1.821 1.00 92.12 104 LEU A CA 1
ATOM 845 C C . LEU A 1 104 ? -8.478 -9.476 -2.411 1.00 92.12 104 LEU A C 1
ATOM 847 O O . LEU A 1 104 ? -9.614 -9.099 -2.136 1.00 92.12 104 LEU A O 1
ATOM 851 N N . ARG A 1 105 ? -8.267 -10.548 -3.184 1.00 92.00 105 ARG A N 1
ATOM 852 C CA . ARG A 1 105 ? -9.361 -11.301 -3.826 1.00 92.00 105 ARG A CA 1
ATOM 853 C C . ARG A 1 105 ? -10.310 -11.962 -2.831 1.00 92.00 105 ARG A C 1
ATOM 855 O O . ARG A 1 105 ? -11.492 -12.066 -3.138 1.00 92.00 105 ARG A O 1
ATOM 862 N N . VAL A 1 106 ? -9.804 -12.412 -1.684 1.00 93.12 106 VAL A N 1
ATOM 863 C CA . VAL A 1 106 ? -10.612 -13.071 -0.645 1.00 93.12 106 VAL A CA 1
ATOM 864 C C . VAL A 1 106 ? -11.432 -12.065 0.165 1.00 93.12 106 VAL A C 1
ATOM 866 O O . VAL A 1 106 ? -12.537 -12.390 0.586 1.00 93.12 106 VAL A O 1
ATOM 869 N N . HIS A 1 107 ? -10.915 -10.851 0.373 1.00 93.75 107 HIS A N 1
ATOM 870 C CA . HIS A 1 107 ? -11.557 -9.845 1.228 1.00 93.75 107 HIS A CA 1
ATOM 871 C C . HIS A 1 107 ? -12.454 -8.859 0.466 1.00 93.75 107 HIS A C 1
ATOM 873 O O . HIS A 1 107 ? -13.204 -8.104 1.085 1.00 93.75 107 HIS A O 1
ATOM 879 N N . LEU A 1 108 ? -12.406 -8.850 -0.869 1.00 94.50 108 LEU A N 1
ATOM 880 C CA . LEU A 1 108 ? -13.360 -8.100 -1.683 1.00 94.50 108 LEU A CA 1
ATOM 881 C C . LEU A 1 108 ? -14.753 -8.731 -1.610 1.00 94.50 108 LEU A C 1
ATOM 883 O O . LEU A 1 108 ? -14.918 -9.943 -1.723 1.00 94.50 108 LEU A O 1
ATOM 887 N N . LYS A 1 109 ? -15.776 -7.880 -1.500 1.00 95.25 109 LYS A N 1
ATOM 888 C CA . LYS A 1 109 ? -17.178 -8.312 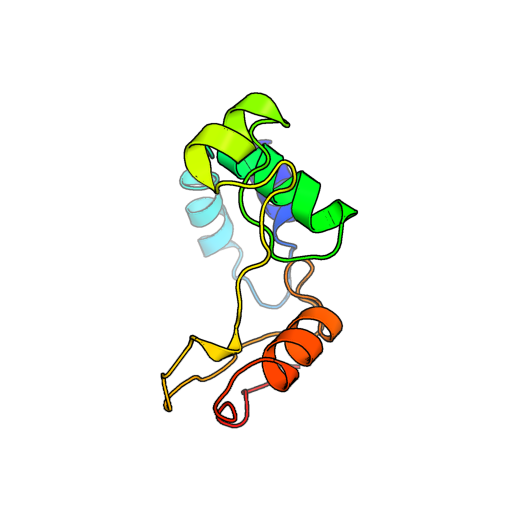-1.442 1.00 95.25 109 LYS A CA 1
ATOM 889 C C . LYS A 1 109 ? -17.647 -9.020 -2.712 1.00 95.25 109 LYS A C 1
ATOM 891 O O . LYS A 1 109 ? -18.419 -9.972 -2.636 1.00 95.25 109 LYS A O 1
ATOM 896 N N . TYR A 1 110 ? -17.219 -8.532 -3.874 1.00 93.44 110 TYR A N 1
ATOM 897 C CA . TYR A 1 110 ? -17.578 -9.102 -5.168 1.00 93.44 110 TYR A CA 1
ATOM 898 C C . TYR A 1 110 ? -16.355 -9.723 -5.843 1.00 93.44 110 TYR A C 1
ATOM 900 O O . TYR A 1 110 ? -15.258 -9.162 -5.757 1.00 93.44 110 TYR A O 1
ATOM 908 N N . PRO A 1 111 ? -16.526 -10.861 -6.541 1.00 88.75 111 PRO A N 1
ATOM 909 C CA . PRO A 1 111 ? -15.423 -11.513 -7.224 1.00 88.75 111 PRO A CA 1
ATOM 910 C C . PRO A 1 111 ? -14.865 -10.609 -8.323 1.00 88.75 111 PRO A C 1
ATOM 912 O O . PRO A 1 111 ? -15.604 -9.984 -9.087 1.00 88.75 111 PRO A O 1
ATOM 915 N N . THR A 1 112 ? -13.541 -10.577 -8.433 1.00 86.56 112 THR A N 1
ATOM 916 C CA . THR A 1 112 ? -12.870 -9.876 -9.525 1.00 86.56 112 THR A CA 1
ATOM 917 C C . THR A 1 112 ? -13.010 -10.660 -10.825 1.00 86.56 112 THR A C 1
ATOM 919 O O . THR A 1 112 ? -13.043 -11.898 -10.834 1.00 86.56 112 THR A O 1
ATOM 922 N N . ARG A 1 113 ? -13.076 -9.949 -11.956 1.00 81.50 113 ARG A N 1
ATOM 923 C CA . ARG A 1 113 ? -12.973 -10.598 -13.271 1.00 81.50 113 ARG A CA 1
ATOM 924 C C . ARG A 1 113 ? -11.612 -11.291 -13.362 1.00 81.50 113 ARG A C 1
ATOM 926 O O . ARG A 1 113 ? -10.646 -10.801 -12.774 1.00 81.50 113 ARG A O 1
ATOM 933 N N . ARG A 1 114 ? -11.529 -12.428 -14.074 1.00 64.69 114 ARG A N 1
ATOM 934 C CA . ARG A 1 114 ? -10.251 -13.138 -14.284 1.00 64.69 114 ARG A CA 1
ATOM 935 C C . ARG A 1 114 ? -9.197 -12.127 -14.736 1.00 64.69 114 ARG A C 1
ATOM 937 O O . ARG A 1 114 ? -9.350 -11.518 -15.790 1.00 64.69 114 ARG A O 1
ATOM 944 N N . GLY A 1 115 ? -8.177 -11.939 -13.901 1.00 56.84 115 GLY A N 1
ATOM 945 C CA . GLY A 1 115 ? -7.035 -11.102 -14.229 1.00 56.84 115 GLY A CA 1
ATOM 946 C C . GLY A 1 115 ? -6.262 -11.709 -15.391 1.00 56.84 115 GLY A C 1
ATOM 947 O O . GLY A 1 115 ? -6.197 -12.932 -15.528 1.00 56.84 115 GLY A O 1
ATOM 948 N N . ILE A 1 116 ? -5.703 -10.851 -16.235 1.00 58.16 116 ILE A N 1
ATOM 949 C CA . ILE A 1 116 ? -4.743 -11.259 -17.257 1.00 58.16 116 ILE A CA 1
ATOM 950 C C . ILE A 1 116 ? -3.399 -11.345 -16.540 1.00 58.16 116 ILE A C 1
ATOM 952 O O . ILE A 1 116 ? -2.885 -10.327 -16.081 1.00 58.16 116 ILE A O 1
ATOM 956 N N . THR A 1 117 ? -2.867 -12.555 -16.388 1.00 53.75 117 THR A N 1
ATOM 957 C CA . THR A 1 117 ? -1.504 -12.764 -15.892 1.00 53.75 117 THR A CA 1
ATOM 958 C C . THR A 1 117 ? -0.569 -12.756 -17.092 1.00 53.75 117 THR A C 1
ATOM 960 O O . THR A 1 117 ? -0.670 -13.640 -17.943 1.00 53.75 117 THR A O 1
ATOM 963 N N . TRP A 1 118 ? 0.317 -11.771 -17.176 1.00 52.94 118 TRP A N 1
ATOM 964 C CA . TRP A 1 118 ? 1.399 -11.789 -18.157 1.00 52.94 118 TRP A CA 1
ATOM 965 C C . TRP A 1 118 ? 2.562 -12.599 -17.572 1.00 52.94 118 TRP A C 1
ATOM 967 O O . TRP A 1 118 ? 2.922 -12.401 -16.409 1.00 52.94 118 TRP A O 1
ATOM 977 N N . SER A 1 119 ? 3.058 -13.566 -18.347 1.00 42.69 119 SER A N 1
ATOM 978 C CA . SER A 1 119 ? 4.227 -14.402 -18.036 1.00 42.69 119 SER A CA 1
ATOM 979 C C . SER A 1 119 ? 5.526 -13.686 -18.362 1.00 42.69 119 SER A C 1
ATOM 981 O O . SER A 1 119 ? 5.567 -13.127 -19.482 1.00 42.69 119 SER A O 1
#

Foldseek 3Di:
DCDPQLVVCCVAWNDDPPPDDVVVSVVCSVPPDPDDDPQVVVQLVVCVVVVFQFDGQPAQVVCCVVPVGRDTDGDQQCVPPDQEAEDEDECRGPNDHVVNVVVSQVRHNHHYDDHDYDD

Solvent-accessible surface area (backbone atoms only — not comparable to full-atom values): 7297 Å² total; per-residue (Å²): 130,91,46,73,50,38,55,54,46,35,73,62,59,43,82,59,78,92,84,47,62,70,78,55,48,59,58,51,39,76,63,31,70,84,75,77,58,69,69,59,55,50,42,51,54,49,32,71,72,70,74,46,68,52,52,72,75,58,49,46,73,47,17,34,76,74,69,75,34,59,61,52,56,66,68,66,48,53,74,48,78,62,77,84,44,76,52,78,58,40,90,83,39,69,71,57,45,70,67,58,53,52,52,51,58,70,44,34,63,42,72,61,48,88,50,64,70,62,129

Mean predicted aligned error: 6.31 Å

Sequence (119 aa):
MQGFCQKIFYAIMGFSAHHMDYVYNWLISDYHPIGVRHVGGHLFATQLITKRPTKFDFRESGNIVRYGQPVPPEYDLSTINSTNIALIYAANDWLNDIKDIAYLRVHLKYPTRRGITWS

pLDDT: mean 86.04, std 10.74, range [42.69, 98.12]

InterPro domains:
  IPR029058 Alpha/Beta hydrolase fold [G3DSA:3.40.50.1820] (1-116)